Protein AF-A0AAX2IQV9-F1 (afdb_monomer)

Sequence (121 aa):
MNAQNKFEIKNVNKVVIPFKLINNLIFIPININGAELTFMLDSGVTENTIFSLEDKEIKLSAMEKMRFSGLGGNRSIEGFKSDLNTGKIGKNFVNDSLMVYIIQDEEFNISSHIGIPVNGF

Solvent-accessible surface area (backbone atoms only — not comparable to full-atom values): 7165 Å² total; per-residue (Å²): 133,88,79,69,69,50,75,41,73,48,102,54,96,77,86,84,82,79,64,47,80,56,96,91,41,45,34,36,64,34,30,40,56,83,30,80,37,32,27,40,72,58,88,90,57,95,63,48,33,36,38,41,59,85,93,57,78,66,71,74,42,74,70,44,82,47,76,47,70,70,91,64,68,95,51,74,46,68,32,34,39,28,45,62,27,42,34,28,44,78,94,39,35,38,14,73,38,32,57,40,33,40,38,86,45,75,90,67,57,52,23,82,82,74,72,48,84,46,20,28,59

Secondary structure (DSSP, 8-state):
-----S-EE-SSS------EEETTEEEEEEEETTEEEEEE--SS-SS-EE---TT-----S-EEEEEEE-SSTT-EEEEEEEEEEEEEETTTEEEEEEEEEEE--GGG--HHHHTS---B-

InterPro domains:
  IPR021109 Aspartic peptidase domain superfamily [G3DSA:2.40.70.10] (7-117)
  IPR021109 Aspartic peptidase domain superfamily [SSF50630] (18-105)

Mean predicted aligned error: 5.3 Å

Nearest PDB structures (foldseek):
  2hah-assembly1_A-2  TM=6.348E-01  e=3.165E-03  Feline immunodeficiency virus (isolate Petaluma)
  1b11-assembly1_A  TM=6.454E-01  e=4.859E-03  Feline immunodeficiency virus
  6fiv-assembly1_A-2  TM=5.798E-01  e=2.843E-03  Feline immunodeficiency virus (isolate Petaluma)
  3ogq-assembly1_A  TM=6.078E-01  e=3.165E-03  Feline immunodeficiency virus
  2fiv-assembly1_A  TM=5.963E-01  e=1.419E-02  Feline immunodeficiency virus

Radius of gyration: 14.5 Å; Cα contacts (8 Å, |Δi|>4): 242; chains: 1; bounding box: 36×28×40 Å

Organism: NCBI:txid246

pLDDT: mean 87.49, std 11.7, range [36.84, 97.44]

Structure (mmCIF, N/CA/C/O backbone):
data_AF-A0AAX2IQV9-F1
#
_entry.id   AF-A0AAX2IQV9-F1
#
loop_
_atom_site.group_PDB
_atom_site.id
_atom_site.type_symbol
_atom_site.label_atom_id
_atom_site.label_alt_id
_atom_site.label_comp_id
_atom_site.label_asym_id
_atom_site.label_entity_id
_atom_site.label_seq_id
_atom_site.pdbx_PDB_ins_code
_atom_site.Cartn_x
_atom_site.Cartn_y
_atom_site.Cartn_z
_atom_site.occupancy
_atom_site.B_iso_or_equiv
_atom_site.auth_seq_id
_atom_site.auth_comp_id
_atom_site.auth_asym_id
_atom_site.auth_atom_id
_atom_site.pdbx_PDB_model_num
ATOM 1 N N . MET A 1 1 ? 10.551 0.323 23.017 1.00 38.09 1 MET A N 1
ATOM 2 C CA . MET A 1 1 ? 9.105 0.431 22.732 1.00 38.09 1 MET A CA 1
ATOM 3 C C . MET A 1 1 ? 8.829 -0.441 21.524 1.00 38.09 1 MET A C 1
ATOM 5 O O . MET A 1 1 ? 9.351 -0.145 20.461 1.00 38.09 1 MET A O 1
ATOM 9 N N . ASN A 1 2 ? 8.124 -1.555 21.712 1.00 36.84 2 ASN A N 1
ATOM 10 C CA . ASN A 1 2 ? 7.801 -2.491 20.636 1.00 36.84 2 ASN A CA 1
ATOM 11 C C . ASN A 1 2 ? 6.612 -1.928 19.849 1.00 36.84 2 ASN A C 1
ATOM 13 O O . ASN A 1 2 ? 5.470 -2.143 20.248 1.00 36.84 2 ASN A O 1
ATOM 17 N N . ALA A 1 3 ? 6.866 -1.173 18.780 1.00 45.66 3 ALA A N 1
ATOM 18 C CA . ALA A 1 3 ? 5.822 -0.853 17.813 1.00 45.66 3 ALA A CA 1
ATOM 19 C C . ALA A 1 3 ? 5.458 -2.162 17.096 1.00 45.66 3 ALA A C 1
ATOM 21 O O . ALA A 1 3 ? 6.240 -2.690 16.307 1.00 45.66 3 ALA A O 1
ATOM 22 N N . GLN A 1 4 ? 4.326 -2.766 17.457 1.00 61.53 4 GLN A N 1
ATOM 23 C CA . GLN A 1 4 ? 3.819 -3.924 16.732 1.00 61.53 4 GLN A CA 1
ATOM 24 C C . GLN A 1 4 ? 3.294 -3.435 15.382 1.00 61.53 4 GLN A C 1
ATOM 26 O O . GLN A 1 4 ? 2.209 -2.869 15.315 1.00 61.53 4 GLN A O 1
ATOM 31 N N . ASN A 1 5 ? 4.059 -3.671 14.313 1.00 82.50 5 ASN A N 1
ATOM 32 C CA . ASN A 1 5 ? 3.626 -3.455 12.934 1.00 82.50 5 ASN A CA 1
ATO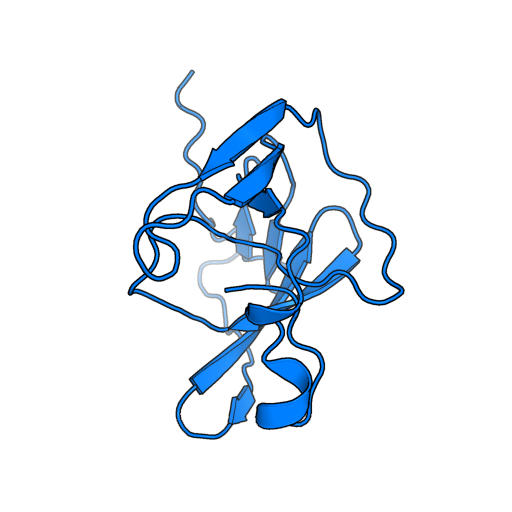M 33 C C . ASN A 1 5 ? 2.568 -4.502 12.551 1.00 82.50 5 ASN A C 1
ATOM 35 O O . ASN A 1 5 ? 2.858 -5.501 11.896 1.00 82.50 5 ASN A O 1
ATOM 39 N N . LYS A 1 6 ? 1.346 -4.315 13.040 1.00 89.56 6 LYS A N 1
ATOM 40 C CA . LYS A 1 6 ? 0.214 -5.200 12.779 1.00 89.56 6 LYS A CA 1
ATOM 41 C C . LYS A 1 6 ? -1.056 -4.373 12.661 1.00 89.56 6 LYS A C 1
ATOM 43 O O . LYS A 1 6 ? -1.207 -3.337 13.305 1.00 89.56 6 LYS A O 1
ATOM 48 N N . PHE A 1 7 ? -1.998 -4.871 11.874 1.00 93.12 7 PHE A N 1
ATOM 49 C CA . PHE A 1 7 ? -3.345 -4.328 11.885 1.00 93.12 7 PHE A CA 1
ATOM 50 C C . PHE A 1 7 ? -4.115 -4.825 13.110 1.00 93.12 7 PHE A C 1
ATOM 52 O O . PHE A 1 7 ? -4.084 -6.008 13.455 1.00 93.12 7 PHE A O 1
ATOM 59 N N . GLU A 1 8 ? -4.839 -3.913 13.746 1.00 95.50 8 GLU A N 1
ATOM 60 C CA . GLU A 1 8 ? -5.687 -4.169 14.901 1.00 95.50 8 GLU A CA 1
ATOM 61 C C . GLU A 1 8 ? -7.135 -3.795 14.600 1.00 95.50 8 GLU A C 1
ATOM 63 O O . GLU A 1 8 ? -7.422 -2.810 13.912 1.00 95.50 8 GLU A O 1
ATOM 68 N N . ILE A 1 9 ? -8.064 -4.577 15.149 1.00 96.25 9 ILE A N 1
ATOM 69 C CA . ILE A 1 9 ? -9.477 -4.219 15.142 1.00 96.25 9 ILE A CA 1
ATOM 70 C C . ILE A 1 9 ? -9.714 -3.197 16.259 1.00 96.25 9 ILE A C 1
ATOM 72 O O . ILE A 1 9 ? -9.493 -3.491 17.431 1.00 96.25 9 ILE A O 1
ATOM 76 N N . LYS A 1 10 ? -10.196 -2.007 15.901 1.00 94.56 10 LYS A N 1
ATOM 77 C CA . LYS A 1 10 ? -10.503 -0.918 16.833 1.00 94.56 10 LYS A CA 1
ATOM 78 C C . LYS A 1 10 ? -12.005 -0.724 16.982 1.00 94.56 10 LYS A C 1
ATOM 80 O O . LYS A 1 10 ? -12.732 -0.696 15.995 1.00 94.56 10 LYS A O 1
ATOM 85 N N . ASN A 1 11 ? -12.458 -0.524 18.220 1.00 94.75 11 ASN A N 1
ATOM 86 C CA . ASN A 1 11 ? -13.830 -0.124 18.579 1.00 94.75 11 ASN A CA 1
ATOM 87 C C . ASN A 1 11 ? -14.956 -1.094 18.162 1.00 94.75 11 ASN A C 1
ATOM 89 O O . ASN A 1 11 ? -16.131 -0.771 18.329 1.00 94.75 11 ASN A O 1
ATOM 93 N N . VAL A 1 12 ? -14.626 -2.272 17.628 1.00 95.75 12 VAL A N 1
ATOM 94 C CA . VAL A 1 12 ? -15.573 -3.322 17.227 1.00 95.75 12 VAL A CA 1
ATOM 95 C C . VAL A 1 12 ? -14.979 -4.701 17.519 1.00 95.75 12 VAL A C 1
ATOM 97 O O . VAL A 1 12 ? -13.778 -4.831 17.714 1.00 95.75 12 VAL A O 1
ATOM 100 N N . ASN A 1 13 ? -15.810 -5.745 17.495 1.00 94.94 13 ASN A N 1
ATOM 101 C CA . ASN A 1 13 ? -15.361 -7.130 17.715 1.00 94.94 13 ASN A CA 1
ATOM 102 C C . ASN A 1 13 ? -15.185 -7.927 16.410 1.00 94.94 13 ASN A C 1
ATOM 104 O O . ASN A 1 13 ? -14.746 -9.073 16.432 1.00 94.94 13 ASN A O 1
ATOM 108 N N . LYS A 1 14 ? -15.580 -7.351 15.268 1.00 94.31 14 LYS A N 1
ATOM 109 C CA . LYS A 1 14 ? -15.531 -7.994 13.950 1.00 94.31 14 LYS A CA 1
ATOM 110 C C . LYS A 1 14 ? -15.373 -6.945 12.855 1.00 94.31 14 LYS A C 1
ATOM 112 O O . LYS A 1 14 ? -16.044 -5.915 12.887 1.00 94.31 14 LYS A O 1
ATOM 117 N N . VAL A 1 15 ? -14.550 -7.255 11.856 1.00 95.12 15 VAL A N 1
ATOM 118 C CA . VAL A 1 15 ? -14.427 -6.486 10.610 1.00 95.12 15 VAL A CA 1
ATOM 119 C C . VAL A 1 15 ? -14.742 -7.401 9.431 1.00 95.12 15 VAL A C 1
ATOM 121 O O . VAL A 1 15 ? -14.422 -8.587 9.452 1.00 95.12 15 VAL A O 1
ATOM 124 N N . VAL A 1 16 ? -15.399 -6.850 8.413 1.00 94.38 16 VAL A N 1
ATOM 125 C CA . VAL A 1 16 ? -15.591 -7.491 7.109 1.00 94.38 16 VAL A CA 1
ATOM 126 C C . VAL A 1 16 ? -14.850 -6.640 6.088 1.00 94.38 16 VAL A C 1
ATOM 128 O O . VAL A 1 16 ? -15.112 -5.441 5.992 1.00 94.38 16 VAL A O 1
ATOM 131 N N . ILE A 1 17 ? -13.913 -7.249 5.365 1.00 93.81 17 ILE A N 1
ATOM 132 C CA . ILE A 1 17 ? -13.075 -6.570 4.374 1.00 93.81 17 ILE A CA 1
ATOM 133 C C . ILE A 1 17 ? -13.585 -6.963 2.983 1.00 93.81 17 ILE A C 1
ATOM 135 O O . ILE A 1 17 ? -13.458 -8.132 2.615 1.00 93.81 17 ILE A O 1
ATOM 139 N N . PRO A 1 18 ? -14.191 -6.041 2.213 1.00 92.81 18 PRO A N 1
ATOM 140 C CA . PRO A 1 18 ? -14.497 -6.307 0.816 1.00 92.81 18 PRO A CA 1
ATOM 141 C C . PRO A 1 18 ? -13.195 -6.377 0.011 1.00 92.81 18 PRO A C 1
ATOM 143 O O . PRO A 1 18 ? -12.293 -5.562 0.205 1.00 92.81 18 PRO A O 1
ATOM 146 N N . PHE A 1 19 ? -13.115 -7.333 -0.908 1.00 96.25 19 PHE A N 1
ATOM 147 C CA . PHE A 1 19 ? -11.963 -7.523 -1.784 1.00 96.25 19 PHE A CA 1
ATOM 148 C C . PHE A 1 19 ? -12.416 -7.835 -3.209 1.00 96.25 19 PHE A C 1
ATOM 150 O O . PHE A 1 19 ? -13.549 -8.269 -3.434 1.00 96.25 19 PHE A O 1
ATOM 157 N N . LYS A 1 20 ? -11.523 -7.619 -4.175 1.00 96.94 20 LYS A N 1
ATOM 158 C CA . LYS A 1 20 ? -11.696 -8.107 -5.547 1.00 96.94 20 LYS A CA 1
ATOM 159 C C . LYS A 1 20 ? -10.925 -9.409 -5.712 1.00 96.94 20 LYS A C 1
ATOM 161 O O . LYS A 1 20 ? -9.782 -9.495 -5.276 1.00 96.94 20 LYS A O 1
ATOM 166 N N . LEU A 1 21 ? -11.546 -10.391 -6.354 1.00 97.44 21 LEU A N 1
ATOM 167 C CA . LEU A 1 21 ? -10.892 -11.622 -6.785 1.00 97.44 21 LEU A CA 1
ATOM 168 C C . LEU A 1 21 ? -10.718 -11.560 -8.303 1.00 97.44 21 LEU A C 1
ATOM 170 O O . LEU A 1 21 ? -11.712 -11.583 -9.027 1.00 97.44 21 LEU A O 1
ATOM 174 N N . ILE A 1 22 ? -9.479 -11.442 -8.778 1.00 97.06 22 ILE A N 1
ATOM 175 C CA . ILE A 1 22 ? -9.150 -11.367 -10.210 1.00 97.06 22 ILE A CA 1
ATOM 176 C C . ILE A 1 22 ? -7.986 -12.317 -10.459 1.00 97.06 22 ILE A C 1
ATOM 178 O O . ILE A 1 22 ? -6.984 -12.240 -9.759 1.00 97.06 22 ILE A O 1
ATOM 182 N N . ASN A 1 23 ? -8.118 -13.228 -11.425 1.00 94.38 23 ASN A N 1
ATOM 183 C CA . ASN A 1 23 ? -7.089 -14.227 -11.745 1.00 94.38 23 ASN A CA 1
ATOM 184 C C . ASN A 1 23 ? -6.575 -14.987 -10.504 1.00 94.38 23 ASN A C 1
ATOM 186 O O . ASN A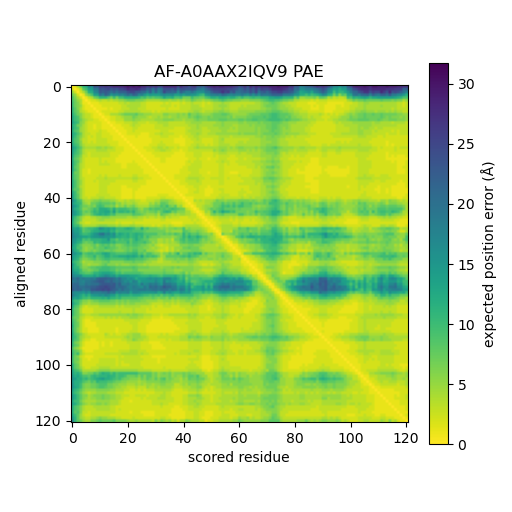 1 23 ? -5.384 -15.237 -10.364 1.00 94.38 23 ASN A O 1
ATOM 190 N N . ASN A 1 24 ? -7.488 -15.332 -9.590 1.00 94.50 24 ASN A N 1
ATOM 191 C CA . ASN A 1 24 ? -7.220 -15.999 -8.308 1.00 94.50 24 ASN A CA 1
ATOM 192 C C . ASN A 1 24 ? -6.358 -15.204 -7.309 1.00 94.50 24 ASN A C 1
ATOM 194 O O . ASN A 1 24 ? -5.959 -15.751 -6.284 1.00 94.50 24 ASN A O 1
ATOM 198 N N . LEU A 1 25 ? -6.127 -13.917 -7.561 1.00 95.50 25 LEU A N 1
ATOM 199 C CA . LEU A 1 25 ? -5.441 -13.003 -6.656 1.00 95.50 25 LEU A CA 1
ATOM 200 C C . LEU A 1 25 ? -6.466 -12.130 -5.926 1.00 95.50 25 LEU A C 1
ATOM 202 O O . LEU A 1 25 ? -7.481 -11.714 -6.497 1.00 95.50 25 LEU A O 1
ATOM 206 N N . ILE A 1 26 ? -6.206 -11.879 -4.645 1.00 96.50 26 ILE A N 1
ATOM 207 C CA . ILE A 1 26 ? -7.054 -11.065 -3.773 1.00 96.50 26 ILE A CA 1
ATOM 208 C C . ILE A 1 26 ? -6.503 -9.641 -3.769 1.00 96.50 26 ILE A C 1
ATOM 210 O O . ILE A 1 26 ? -5.335 -9.443 -3.453 1.00 96.50 26 ILE A O 1
ATOM 214 N N . PHE A 1 27 ? -7.351 -8.655 -4.060 1.00 97.25 27 PHE A N 1
ATOM 215 C CA . PHE A 1 27 ? -6.994 -7.236 -4.026 1.00 97.25 27 PHE A CA 1
ATOM 216 C C . PHE A 1 27 ? -7.837 -6.480 -3.001 1.00 97.25 27 PHE A C 1
ATOM 218 O O . PHE A 1 27 ? -9.072 -6.553 -3.027 1.00 97.25 27 PHE A O 1
ATOM 225 N N . ILE A 1 28 ? -7.175 -5.732 -2.121 1.00 96.38 28 ILE A N 1
ATOM 226 C CA . ILE A 1 28 ? -7.770 -5.028 -0.984 1.00 96.38 28 ILE A CA 1
ATOM 227 C C . ILE A 1 28 ? -7.409 -3.537 -1.068 1.00 96.38 28 ILE A C 1
ATOM 229 O O . ILE A 1 28 ? -6.238 -3.206 -1.258 1.00 96.38 28 ILE A O 1
ATOM 233 N N . PRO A 1 29 ? -8.380 -2.617 -0.916 1.00 95.62 29 PRO A N 1
ATOM 234 C CA . PRO A 1 29 ? -8.076 -1.202 -0.757 1.00 95.62 29 PRO A CA 1
ATOM 235 C C . PRO A 1 29 ? -7.506 -0.923 0.642 1.00 95.62 29 PRO A C 1
ATOM 237 O O . PRO A 1 29 ? -8.089 -1.322 1.655 1.00 95.62 29 PRO A O 1
ATOM 240 N N . ILE A 1 30 ? -6.384 -0.209 0.691 1.00 95.56 30 ILE A N 1
ATOM 241 C CA . ILE A 1 30 ? -5.725 0.247 1.914 1.00 95.56 30 ILE A CA 1
ATOM 242 C C . ILE A 1 30 ? -5.541 1.761 1.827 1.00 95.56 30 ILE A C 1
ATOM 244 O O . ILE A 1 30 ? -4.905 2.266 0.904 1.00 95.56 30 ILE A O 1
ATOM 248 N N . ASN A 1 31 ? -6.048 2.489 2.818 1.00 95.81 31 ASN A N 1
ATOM 249 C CA . ASN A 1 31 ? -5.728 3.897 3.000 1.00 95.81 31 ASN A CA 1
ATOM 250 C C . ASN A 1 31 ? -4.404 4.016 3.757 1.00 95.81 31 ASN A C 1
ATOM 252 O O . ASN A 1 31 ? -4.331 3.586 4.908 1.00 95.81 31 ASN A O 1
ATOM 256 N N . ILE A 1 32 ? -3.380 4.608 3.150 1.00 95.69 32 ILE A N 1
ATOM 257 C CA . ILE A 1 32 ? -2.105 4.893 3.815 1.00 95.69 32 ILE A CA 1
ATOM 258 C C . ILE A 1 32 ? -1.916 6.404 3.864 1.00 95.69 32 ILE A C 1
ATOM 260 O O . ILE A 1 32 ? -1.811 7.063 2.832 1.00 95.69 32 ILE A O 1
ATOM 264 N N . ASN A 1 33 ? -1.904 6.964 5.074 1.00 94.94 33 ASN A N 1
ATOM 265 C CA . ASN A 1 33 ? -1.765 8.405 5.321 1.00 94.94 33 ASN A CA 1
ATOM 266 C C . ASN A 1 33 ? -2.723 9.282 4.485 1.00 94.94 33 ASN A C 1
ATOM 268 O O . ASN A 1 33 ? -2.372 10.388 4.075 1.00 94.94 33 ASN A O 1
ATOM 272 N N . GLY A 1 34 ? -3.944 8.801 4.233 1.00 93.56 34 GLY A N 1
ATOM 273 C CA . GLY A 1 34 ? -4.962 9.512 3.458 1.00 93.56 34 GLY A CA 1
ATOM 274 C C . GLY A 1 34 ? -5.031 9.129 1.977 1.00 93.56 34 GLY A C 1
ATOM 275 O O . GLY A 1 34 ? -6.054 9.413 1.359 1.00 93.56 34 GLY A O 1
ATOM 276 N N . ALA A 1 35 ? -4.026 8.443 1.426 1.00 94.12 35 ALA A N 1
ATOM 277 C CA . ALA A 1 35 ? -4.042 7.957 0.048 1.00 94.12 35 ALA A CA 1
ATOM 278 C C . ALA A 1 35 ? -4.677 6.560 -0.036 1.00 94.12 35 ALA A C 1
ATOM 280 O O . ALA A 1 35 ? -4.220 5.629 0.621 1.00 94.12 35 ALA A O 1
ATOM 281 N N . GLU A 1 36 ? -5.716 6.402 -0.858 1.00 94.25 36 GLU A N 1
ATOM 282 C CA . GLU A 1 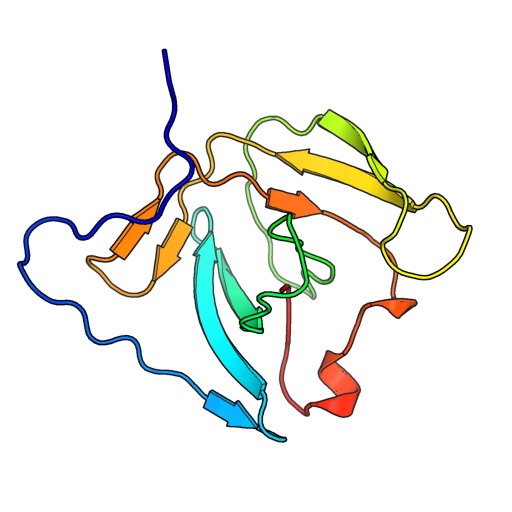36 ? -6.331 5.097 -1.140 1.00 94.25 36 GLU A CA 1
ATOM 283 C C . GLU A 1 36 ? -5.495 4.330 -2.164 1.00 94.25 36 GLU A C 1
ATOM 285 O O . GLU A 1 36 ? -5.374 4.757 -3.313 1.00 94.25 36 GLU A O 1
ATOM 290 N N . LEU A 1 37 ? -4.945 3.185 -1.776 1.00 95.19 37 LEU A N 1
ATOM 291 C CA . LEU A 1 37 ? -4.090 2.331 -2.596 1.00 95.19 37 LEU A CA 1
ATOM 292 C C . LEU A 1 37 ? -4.707 0.939 -2.747 1.00 95.19 37 LEU A C 1
ATOM 294 O O . LEU A 1 37 ? -5.353 0.439 -1.832 1.00 95.19 37 LEU A O 1
ATOM 298 N N . THR A 1 38 ? -4.499 0.296 -3.893 1.00 95.44 38 THR A N 1
ATOM 299 C CA . THR A 1 38 ? -4.914 -1.097 -4.106 1.00 95.44 38 THR A CA 1
ATOM 300 C C . THR A 1 38 ? -3.730 -2.015 -3.846 1.00 95.44 38 THR A C 1
ATOM 302 O O . THR A 1 38 ? -2.727 -1.920 -4.550 1.00 95.44 38 THR A O 1
ATOM 305 N N . PHE A 1 39 ? -3.858 -2.922 -2.882 1.00 95.12 39 PHE A N 1
ATOM 306 C CA . PHE A 1 39 ? -2.837 -3.923 -2.580 1.00 95.12 39 PHE A CA 1
ATOM 307 C C . PHE A 1 39 ? -3.292 -5.310 -3.006 1.00 95.12 39 PHE A C 1
ATOM 309 O O . PHE A 1 39 ? -4.443 -5.685 -2.777 1.00 95.12 39 PHE A O 1
ATOM 316 N N . MET A 1 40 ? -2.387 -6.073 -3.606 1.00 95.12 40 MET A N 1
ATOM 317 C CA . MET A 1 40 ? -2.526 -7.520 -3.720 1.00 95.12 40 MET A CA 1
ATOM 318 C C . MET A 1 40 ? -2.214 -8.150 -2.359 1.00 95.12 40 MET A C 1
ATOM 320 O O . MET A 1 40 ? -1.290 -7.722 -1.687 1.00 95.12 40 MET A O 1
ATOM 324 N N . LEU A 1 41 ? -2.975 -9.152 -1.928 1.00 93.94 41 LEU A N 1
ATOM 325 C CA . LEU A 1 41 ? -2.632 -9.916 -0.731 1.00 93.94 41 LEU A CA 1
ATOM 326 C C . LEU A 1 41 ? -1.615 -11.000 -1.102 1.00 93.94 41 LEU A C 1
ATOM 328 O O . LEU A 1 41 ? -1.992 -11.986 -1.739 1.00 93.94 41 LEU A O 1
ATOM 332 N N . ASP A 1 42 ? -0.363 -10.833 -0.679 1.00 87.50 42 ASP A N 1
ATOM 333 C CA . ASP A 1 42 ? 0.721 -11.781 -0.942 1.00 87.50 42 ASP A CA 1
ATOM 334 C C . ASP A 1 42 ? 1.353 -12.294 0.364 1.00 87.50 42 ASP A C 1
ATOM 336 O O . ASP A 1 42 ? 1.870 -11.533 1.174 1.00 87.50 42 ASP A O 1
ATOM 340 N N . SER A 1 43 ? 1.301 -13.608 0.596 1.00 82.06 43 SER A N 1
ATOM 341 C CA . SER A 1 43 ? 1.953 -14.248 1.750 1.00 82.06 43 SER A CA 1
ATOM 342 C C . SER A 1 43 ? 3.398 -14.679 1.476 1.00 82.06 43 SER A C 1
ATOM 344 O O . SER A 1 43 ? 4.056 -15.196 2.376 1.00 82.06 43 SER A O 1
ATOM 346 N N . GLY A 1 44 ? 3.862 -14.570 0.228 1.00 81.31 44 GLY A N 1
ATOM 347 C CA . GLY A 1 44 ? 5.208 -14.943 -0.210 1.00 81.31 44 GLY A CA 1
ATOM 348 C C . GLY A 1 44 ? 6.256 -13.850 0.003 1.00 81.31 44 GLY A C 1
ATOM 349 O O . GLY A 1 44 ? 7.445 -14.111 -0.182 1.00 81.31 44 GLY A O 1
ATOM 350 N N . VAL A 1 45 ? 5.834 -12.654 0.413 1.00 77.25 45 VAL A N 1
ATOM 351 C CA . VAL A 1 45 ? 6.693 -11.497 0.691 1.00 77.25 45 VAL A CA 1
ATOM 352 C C . VAL A 1 45 ? 6.760 -11.227 2.192 1.00 77.25 45 VA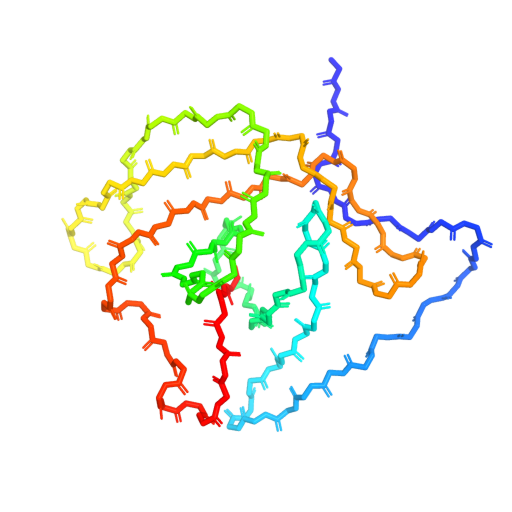L A C 1
ATOM 354 O O . VAL A 1 45 ? 5.806 -11.477 2.928 1.00 77.25 45 VAL A O 1
ATOM 357 N N . THR A 1 46 ? 7.905 -10.735 2.667 1.00 71.19 46 THR A N 1
ATOM 358 C CA . THR A 1 46 ? 8.080 -10.390 4.092 1.00 71.19 46 THR A CA 1
ATOM 359 C C . THR A 1 46 ? 7.725 -8.921 4.357 1.00 71.19 46 THR A C 1
ATOM 361 O O . THR A 1 46 ? 7.378 -8.541 5.476 1.00 71.19 46 THR A O 1
ATOM 364 N N . GLU A 1 47 ? 7.772 -8.095 3.315 1.00 81.75 47 GLU A N 1
ATOM 365 C CA . GLU A 1 47 ? 7.682 -6.646 3.369 1.00 81.75 47 GLU A CA 1
ATOM 366 C C . GLU A 1 47 ? 6.472 -6.106 2.592 1.00 81.75 47 GLU A C 1
ATOM 368 O O . GLU A 1 47 ? 6.346 -6.370 1.396 1.00 81.75 47 GLU A O 1
ATOM 373 N N . ASN A 1 48 ? 5.644 -5.258 3.226 1.00 88.56 48 ASN A N 1
ATOM 374 C CA . ASN A 1 48 ? 4.609 -4.504 2.503 1.00 88.56 48 ASN A CA 1
ATOM 375 C C . ASN A 1 48 ? 5.295 -3.525 1.545 1.00 88.56 48 ASN A C 1
ATOM 377 O O . ASN A 1 48 ? 5.964 -2.583 1.994 1.00 88.56 48 ASN A O 1
ATOM 381 N N . THR A 1 49 ? 5.122 -3.723 0.245 1.00 90.50 49 THR A N 1
ATOM 382 C CA . THR A 1 49 ? 5.875 -2.987 -0.771 1.00 90.50 49 THR A CA 1
ATOM 383 C C . THR A 1 49 ? 4.932 -2.217 -1.674 1.00 90.50 49 THR A C 1
ATOM 385 O O . THR A 1 49 ? 4.009 -2.772 -2.254 1.00 90.50 49 THR A O 1
ATOM 388 N N . ILE A 1 50 ? 5.190 -0.924 -1.822 1.00 92.50 50 ILE A N 1
ATOM 389 C CA . ILE A 1 50 ? 4.576 -0.044 -2.805 1.00 92.50 50 ILE A CA 1
ATOM 390 C C . ILE A 1 50 ? 5.538 0.037 -3.987 1.00 92.50 50 ILE A C 1
ATOM 392 O O . ILE A 1 50 ? 6.645 0.557 -3.850 1.00 92.50 50 ILE A O 1
ATOM 396 N N . PHE A 1 51 ? 5.120 -0.462 -5.143 1.00 89.25 51 PHE A N 1
ATOM 397 C CA . PHE A 1 51 ? 5.918 -0.420 -6.373 1.00 89.25 51 PHE A CA 1
ATOM 398 C C . PHE A 1 51 ? 5.357 0.557 -7.415 1.00 89.25 51 PHE A C 1
ATOM 400 O O . PHE A 1 51 ? 6.025 0.875 -8.393 1.00 89.25 51 PHE A O 1
ATOM 407 N N . SER A 1 52 ? 4.127 1.044 -7.218 1.00 82.25 52 SER A N 1
ATOM 408 C CA . SER A 1 52 ? 3.506 2.038 -8.089 1.00 82.25 52 SER A CA 1
ATOM 409 C C . SER A 1 52 ? 2.621 2.985 -7.288 1.00 82.25 52 SER A C 1
ATO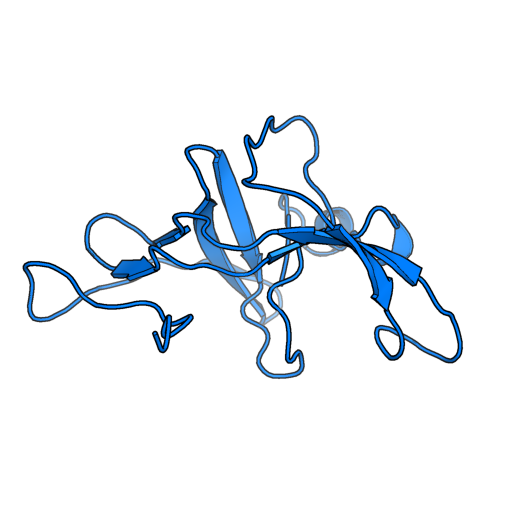M 411 O O . SER A 1 52 ? 1.701 2.564 -6.584 1.00 82.25 52 SER A O 1
ATOM 413 N N . LEU A 1 53 ? 2.875 4.285 -7.410 1.00 78.44 53 LEU A N 1
ATOM 414 C CA . LEU A 1 53 ? 2.006 5.329 -6.860 1.00 78.44 53 LEU A CA 1
ATOM 415 C C . LEU A 1 53 ? 1.101 5.955 -7.927 1.00 78.44 53 LEU A C 1
ATOM 417 O O . LEU A 1 53 ? 0.162 6.657 -7.562 1.00 78.44 53 LEU A O 1
ATOM 421 N N . GLU A 1 54 ? 1.322 5.651 -9.213 1.00 76.31 54 GLU A N 1
ATOM 422 C CA . GLU A 1 54 ? 0.655 6.313 -10.345 1.00 76.31 54 GLU A CA 1
ATOM 423 C C . GLU A 1 54 ? 0.618 7.843 -10.121 1.00 76.31 54 GLU A C 1
ATOM 425 O O . GLU A 1 54 ? 1.648 8.440 -9.811 1.00 76.31 54 GLU A O 1
ATOM 430 N N . ASP A 1 55 ? -0.562 8.462 -10.192 1.00 73.38 55 ASP A N 1
ATOM 431 C CA . ASP A 1 55 ? -0.770 9.898 -9.958 1.00 73.38 55 ASP A CA 1
ATOM 432 C C . ASP A 1 55 ? -1.134 10.234 -8.495 1.00 73.38 55 ASP A C 1
ATOM 434 O O . ASP A 1 55 ? -1.610 11.332 -8.192 1.00 73.38 55 ASP A O 1
ATOM 438 N N . LYS A 1 56 ? -0.988 9.285 -7.560 1.00 78.75 56 LYS A N 1
ATOM 439 C CA . LYS A 1 56 ? -1.400 9.471 -6.164 1.00 78.75 56 LYS A CA 1
ATOM 440 C C . LYS A 1 56 ? -0.282 10.104 -5.347 1.00 78.75 56 LYS A C 1
ATOM 442 O O . LYS A 1 56 ? 0.780 9.520 -5.140 1.00 78.75 56 LYS A O 1
ATOM 447 N N . GLU A 1 57 ? -0.570 11.265 -4.770 1.00 81.62 57 GLU A N 1
ATOM 448 C CA . GLU A 1 57 ? 0.290 11.851 -3.748 1.00 81.62 57 GLU A CA 1
ATOM 449 C C . GLU A 1 57 ? 0.089 11.145 -2.402 1.00 81.62 57 GLU A C 1
ATOM 451 O O . GLU A 1 57 ? -0.996 11.176 -1.816 1.00 81.62 57 GLU A O 1
ATOM 456 N N . ILE A 1 58 ? 1.158 10.544 -1.879 1.00 85.81 58 ILE A N 1
ATOM 457 C CA . ILE A 1 58 ? 1.194 9.983 -0.529 1.00 85.81 58 ILE A CA 1
ATOM 458 C C . ILE A 1 58 ? 2.185 10.759 0.338 1.00 85.81 58 ILE A C 1
ATOM 460 O O . ILE A 1 58 ? 3.351 10.948 -0.009 1.00 85.81 58 ILE A O 1
ATOM 464 N N . LYS A 1 59 ? 1.722 11.212 1.504 1.00 89.00 59 LYS A N 1
ATOM 465 C CA . LYS A 1 59 ? 2.571 11.875 2.497 1.00 89.00 59 LYS A CA 1
ATOM 466 C C . LYS A 1 59 ? 3.102 10.833 3.459 1.00 89.00 59 LYS A C 1
ATOM 468 O O . LYS A 1 59 ? 2.446 10.515 4.446 1.00 89.00 59 LYS A O 1
ATOM 473 N N . LEU A 1 60 ? 4.256 10.269 3.140 1.00 87.12 60 LEU A N 1
ATOM 474 C CA . LEU A 1 60 ? 4.916 9.289 3.993 1.00 87.12 60 LEU A CA 1
ATOM 475 C C . LEU A 1 60 ? 5.700 9.968 5.119 1.00 87.12 60 LEU A C 1
ATOM 477 O O . LEU A 1 60 ? 6.208 11.081 4.965 1.00 87.12 60 LEU A O 1
ATOM 481 N N . SER A 1 61 ? 5.792 9.272 6.251 1.00 84.25 61 SER A N 1
ATOM 482 C CA . SER A 1 61 ? 6.700 9.610 7.350 1.00 84.25 61 SER A CA 1
ATOM 483 C C . SER A 1 61 ? 8.167 9.501 6.896 1.00 84.25 61 SER A C 1
ATOM 485 O O . SER A 1 61 ? 8.439 9.140 5.748 1.00 84.25 61 SER A O 1
ATOM 487 N N . ALA A 1 62 ? 9.123 9.809 7.782 1.00 87.75 62 ALA A N 1
ATOM 488 C CA . ALA A 1 62 ? 10.559 9.825 7.475 1.00 87.75 62 ALA A CA 1
ATOM 489 C C . ALA A 1 62 ? 10.990 8.650 6.573 1.00 87.75 62 ALA A C 1
ATOM 491 O O . ALA A 1 62 ? 10.747 7.487 6.897 1.00 87.75 62 ALA A O 1
ATOM 492 N N . MET A 1 63 ? 11.596 8.980 5.428 1.00 89.69 63 MET A N 1
ATOM 493 C CA . MET A 1 63 ? 12.041 8.009 4.432 1.00 89.69 63 MET A CA 1
ATOM 494 C C . MET A 1 63 ? 13.543 7.775 4.554 1.00 89.69 63 MET A C 1
ATOM 496 O O . MET A 1 63 ? 14.337 8.712 4.467 1.00 89.69 63 MET A O 1
ATOM 500 N N . GLU A 1 64 ? 13.930 6.516 4.712 1.00 91.94 64 GLU A N 1
ATOM 501 C CA . GLU A 1 64 ? 15.317 6.067 4.709 1.00 91.94 64 GLU A CA 1
ATOM 502 C C . GLU A 1 64 ? 15.619 5.382 3.375 1.00 91.94 64 GLU A C 1
ATOM 504 O O . GLU A 1 64 ? 14.905 4.466 2.966 1.00 91.94 64 GLU A O 1
ATOM 509 N N . LYS A 1 65 ? 16.673 5.818 2.675 1.00 91.56 65 LYS A N 1
ATOM 510 C CA . LYS A 1 65 ? 17.111 5.158 1.441 1.00 91.56 65 LYS A CA 1
ATOM 511 C C . LYS A 1 65 ? 17.785 3.831 1.783 1.00 91.56 65 LYS A C 1
ATOM 513 O O . LYS A 1 65 ? 18.687 3.799 2.615 1.00 91.56 65 LYS A O 1
ATOM 518 N N . MET A 1 66 ? 17.415 2.759 1.090 1.00 89.00 66 MET A N 1
ATOM 519 C CA . MET A 1 66 ? 18.016 1.442 1.285 1.00 89.00 66 MET A CA 1
ATOM 520 C C . MET A 1 66 ? 18.113 0.639 -0.015 1.00 89.00 66 MET A C 1
ATOM 522 O O . MET A 1 66 ? 17.558 1.011 -1.050 1.00 89.00 66 MET A O 1
ATOM 526 N N . ARG A 1 67 ? 18.867 -0.461 0.040 1.00 85.56 67 ARG A N 1
ATOM 527 C CA . ARG A 1 67 ? 18.981 -1.447 -1.038 1.00 85.56 67 ARG A CA 1
ATOM 528 C C . ARG A 1 67 ? 18.261 -2.725 -0.630 1.00 85.56 67 ARG A C 1
ATOM 530 O O . ARG A 1 67 ? 18.533 -3.257 0.442 1.00 85.56 67 ARG A O 1
ATOM 537 N N . PHE A 1 68 ? 17.401 -3.220 -1.507 1.00 78.62 68 PHE A N 1
ATOM 538 C CA . PHE A 1 68 ? 16.711 -4.496 -1.377 1.00 78.62 68 PHE A CA 1
ATOM 539 C C . PHE A 1 68 ? 17.416 -5.560 -2.209 1.00 78.62 68 PHE A C 1
ATOM 541 O O . PHE A 1 68 ? 17.971 -5.268 -3.273 1.00 78.62 68 PHE A O 1
ATOM 548 N N . SER A 1 69 ? 17.382 -6.7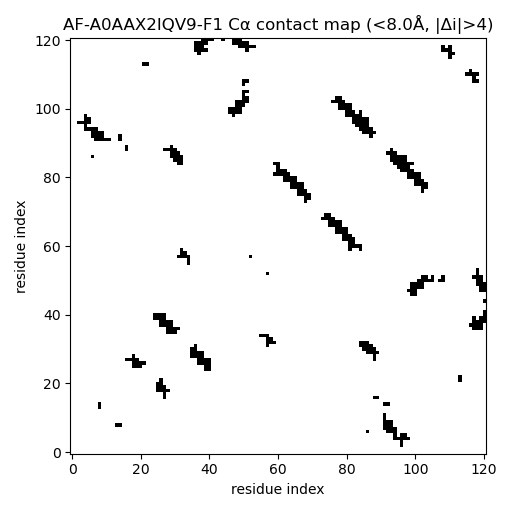96 -1.729 1.00 74.88 69 SER A N 1
ATOM 549 C CA . SER A 1 69 ? 17.816 -7.997 -2.440 1.00 74.88 69 SER A CA 1
ATOM 550 C C . SER A 1 69 ? 16.718 -9.055 -2.334 1.00 74.88 69 SER A C 1
ATOM 552 O O . SER A 1 69 ? 16.001 -9.098 -1.341 1.00 74.88 69 SER A O 1
ATOM 554 N N . GLY A 1 70 ? 16.573 -9.910 -3.350 1.00 64.56 70 GLY A N 1
ATOM 555 C CA . GLY A 1 70 ? 15.634 -11.042 -3.300 1.00 64.56 70 GLY A CA 1
ATOM 556 C C . GLY A 1 70 ? 14.221 -10.780 -3.834 1.00 64.56 70 GLY A C 1
ATOM 557 O O . GLY A 1 70 ? 13.402 -11.689 -3.812 1.00 64.56 70 GLY A O 1
ATOM 558 N N . LEU A 1 71 ? 13.949 -9.605 -4.401 1.00 64.44 71 LEU A N 1
ATOM 559 C CA . LEU A 1 71 ? 12.660 -9.265 -5.028 1.00 64.44 71 LEU A CA 1
ATOM 560 C C . LEU A 1 71 ? 12.544 -9.745 -6.491 1.00 64.44 71 LEU A C 1
ATOM 562 O O . LEU A 1 71 ? 11.741 -9.232 -7.258 1.00 64.44 71 LEU A O 1
ATOM 566 N N . GLY A 1 72 ? 13.368 -10.714 -6.896 1.00 55.78 72 GLY A N 1
ATOM 567 C CA . GLY A 1 72 ? 13.459 -11.198 -8.276 1.00 55.78 72 GLY A CA 1
ATOM 568 C C . GLY A 1 72 ? 14.906 -11.261 -8.765 1.00 55.78 72 GLY A C 1
ATOM 569 O O . GLY A 1 72 ? 15.475 -10.278 -9.233 1.00 55.78 72 GLY A O 1
ATOM 570 N N . GLY A 1 73 ? 15.524 -12.440 -8.663 1.00 62.28 73 GLY A N 1
ATOM 571 C CA . GLY A 1 73 ? 16.880 -12.699 -9.167 1.00 62.28 73 GLY A CA 1
ATOM 572 C C . GLY A 1 73 ? 18.025 -12.110 -8.322 1.00 62.28 73 GLY A C 1
ATOM 573 O O . GLY A 1 73 ? 17.873 -11.828 -7.136 1.00 62.28 73 GLY A O 1
ATOM 574 N N . ASN A 1 74 ? 19.200 -11.947 -8.949 1.00 61.69 74 ASN A N 1
ATOM 575 C CA . ASN A 1 74 ? 20.448 -11.469 -8.318 1.00 61.69 74 ASN A CA 1
ATOM 576 C C . ASN A 1 74 ? 20.598 -9.932 -8.312 1.00 61.69 74 ASN A C 1
ATOM 578 O O . ASN A 1 74 ? 21.693 -9.420 -8.069 1.00 61.69 74 ASN A O 1
ATOM 582 N N . ARG A 1 75 ? 19.541 -9.179 -8.637 1.00 69.69 75 ARG A N 1
ATOM 583 C CA . ARG A 1 75 ? 19.599 -7.715 -8.734 1.00 69.69 75 ARG A CA 1
ATOM 584 C C . ARG A 1 75 ? 19.374 -7.087 -7.356 1.00 69.69 75 ARG A C 1
ATOM 586 O O . ARG A 1 75 ? 18.506 -7.518 -6.600 1.00 69.69 75 ARG A O 1
ATOM 593 N N . SER A 1 76 ? 20.160 -6.058 -7.040 1.00 76.69 76 SER A N 1
ATOM 594 C CA . SER A 1 76 ? 19.855 -5.156 -5.930 1.00 76.69 76 SER A CA 1
ATOM 595 C C . SER A 1 76 ? 19.029 -3.991 -6.455 1.00 76.69 76 SER A C 1
ATOM 597 O O . SER A 1 76 ? 19.419 -3.365 -7.441 1.00 76.69 76 SER A O 1
ATOM 599 N N . ILE A 1 77 ? 17.909 -3.709 -5.799 1.00 82.62 77 ILE A N 1
ATOM 600 C CA . ILE A 1 77 ? 17.003 -2.618 -6.161 1.00 82.62 77 ILE A CA 1
ATOM 601 C C . ILE A 1 77 ? 17.129 -1.524 -5.105 1.00 82.62 77 ILE A C 1
ATOM 603 O O . ILE A 1 77 ? 17.130 -1.803 -3.906 1.00 82.62 77 ILE A O 1
ATOM 607 N N . GLU A 1 78 ? 17.289 -0.277 -5.538 1.00 86.19 78 GLU A N 1
ATOM 608 C CA . GLU A 1 78 ? 17.239 0.866 -4.628 1.00 86.19 78 GLU A CA 1
ATOM 609 C C . GLU A 1 78 ? 15.787 1.246 -4.348 1.00 86.19 78 GLU A C 1
ATOM 611 O O . GLU A 1 78 ? 14.946 1.250 -5.242 1.00 86.19 78 GLU A O 1
ATOM 616 N N . GLY A 1 79 ? 15.508 1.623 -3.109 1.00 89.56 79 GLY A N 1
ATOM 617 C CA . GLY A 1 79 ? 14.220 2.185 -2.753 1.00 89.56 79 GLY A CA 1
ATOM 618 C C . GLY A 1 79 ? 14.259 2.850 -1.390 1.00 89.56 79 GLY A C 1
ATOM 619 O O . GLY A 1 79 ? 15.326 3.199 -0.872 1.00 89.56 79 GLY A O 1
ATOM 620 N N . PHE A 1 80 ? 13.082 3.033 -0.813 1.00 91.62 80 PHE A N 1
ATOM 621 C CA . PHE A 1 80 ? 12.904 3.730 0.449 1.00 91.62 80 PHE A CA 1
ATOM 622 C C . PHE A 1 80 ? 12.171 2.851 1.444 1.00 91.62 80 PHE A C 1
ATOM 624 O O . PHE A 1 80 ? 11.294 2.077 1.081 1.00 91.62 80 PHE A O 1
ATOM 631 N N . LYS A 1 81 ? 12.496 3.012 2.716 1.00 92.12 81 LYS A N 1
ATOM 632 C CA . LYS A 1 81 ? 11.708 2.511 3.833 1.00 92.12 81 LYS A CA 1
ATOM 633 C C . LYS A 1 81 ? 11.064 3.689 4.528 1.00 92.12 81 LYS A C 1
ATOM 635 O O . LYS A 1 81 ? 11.739 4.673 4.818 1.00 92.12 81 LYS A O 1
ATOM 640 N N . SER A 1 82 ? 9.779 3.570 4.819 1.00 93.50 82 SER A N 1
ATOM 641 C CA . SER A 1 82 ? 9.061 4.506 5.671 1.00 93.50 82 SER A CA 1
ATOM 642 C C . SER A 1 82 ? 8.365 3.734 6.781 1.00 93.50 82 SER A C 1
ATOM 644 O O . SER A 1 82 ? 7.712 2.719 6.539 1.00 93.50 82 SER A O 1
ATOM 646 N N . ASP A 1 83 ? 8.517 4.217 8.006 1.00 91.94 83 ASP A N 1
ATOM 647 C CA . ASP A 1 83 ? 7.896 3.650 9.201 1.00 91.94 83 ASP A CA 1
ATOM 648 C C . ASP A 1 83 ? 6.979 4.686 9.860 1.00 91.94 83 ASP A C 1
ATOM 650 O O . ASP A 1 83 ? 7.037 5.871 9.529 1.00 91.94 83 ASP A O 1
ATOM 654 N N . LEU A 1 84 ? 6.143 4.253 10.805 1.00 93.38 84 LEU A N 1
ATOM 655 C CA . LEU A 1 84 ? 5.174 5.102 11.504 1.00 93.38 84 LEU A CA 1
ATOM 656 C C . LEU A 1 84 ? 4.158 5.739 10.543 1.00 93.38 84 LEU A C 1
ATOM 658 O O . LEU A 1 84 ? 3.814 6.917 10.665 1.00 93.38 84 LEU A O 1
ATOM 662 N N . ASN A 1 85 ? 3.692 4.961 9.563 1.00 95.00 85 ASN A N 1
ATOM 663 C CA . ASN A 1 85 ? 2.565 5.338 8.717 1.00 95.00 85 ASN A CA 1
ATOM 664 C C . ASN A 1 85 ? 1.261 4.797 9.309 1.00 95.00 85 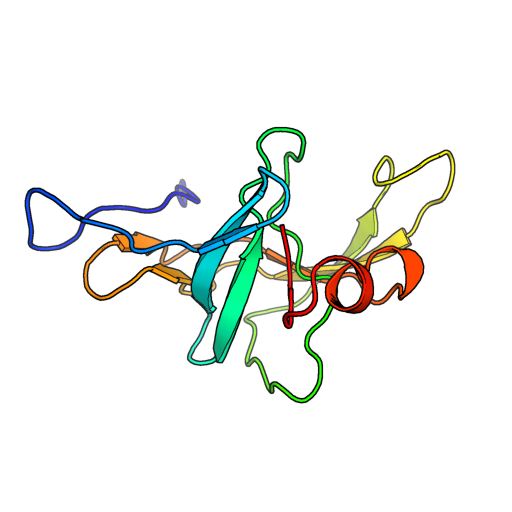ASN A C 1
ATOM 666 O O . ASN A 1 85 ? 1.236 3.757 9.963 1.00 95.00 85 ASN A O 1
ATOM 670 N N . THR A 1 86 ? 0.154 5.486 9.056 1.00 95.62 86 THR A N 1
ATOM 671 C CA . THR A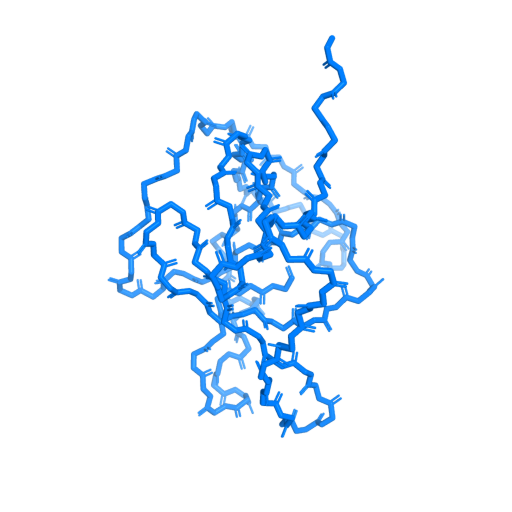 1 86 ? -1.181 5.005 9.409 1.00 95.62 86 THR A CA 1
ATOM 672 C C . THR A 1 86 ? -1.803 4.299 8.211 1.00 95.62 86 THR A C 1
ATOM 674 O O . THR A 1 86 ? -2.216 4.950 7.251 1.00 95.62 86 THR A O 1
ATOM 677 N N . GLY A 1 87 ? -1.896 2.973 8.289 1.00 96.00 87 GLY A N 1
ATOM 678 C CA . GLY A 1 87 ? -2.642 2.125 7.364 1.00 96.00 87 GLY A CA 1
ATOM 679 C C . GLY A 1 87 ? -4.050 1.833 7.878 1.00 96.00 87 GLY A C 1
ATOM 680 O O . GLY A 1 87 ? -4.228 1.483 9.045 1.00 96.00 87 GLY A O 1
ATOM 681 N N . LYS A 1 88 ? -5.067 1.935 7.021 1.00 96.69 88 LYS A N 1
ATOM 682 C CA . LYS A 1 88 ? -6.457 1.594 7.356 1.00 96.69 88 LYS A CA 1
ATOM 683 C C . LYS A 1 88 ? -7.087 0.752 6.260 1.00 96.69 88 LYS A C 1
ATOM 685 O O . LYS A 1 88 ? -7.007 1.094 5.087 1.00 96.69 88 LYS A O 1
ATOM 690 N N . ILE A 1 89 ? -7.781 -0.304 6.664 1.00 96.00 89 ILE A N 1
ATOM 691 C CA . ILE A 1 89 ? -8.660 -1.084 5.795 1.00 96.00 89 ILE A CA 1
ATOM 692 C C . ILE A 1 89 ? -10.081 -0.912 6.326 1.00 96.00 89 ILE A C 1
ATOM 694 O O . ILE A 1 89 ? -10.438 -1.362 7.421 1.00 96.00 89 ILE A O 1
ATOM 698 N N . GLY A 1 90 ? -10.905 -0.199 5.562 1.00 92.50 90 GLY A N 1
ATOM 699 C CA . GLY A 1 90 ? -12.196 0.267 6.055 1.00 92.50 90 GLY A CA 1
ATOM 700 C C . GLY A 1 90 ? -12.053 1.167 7.292 1.00 92.50 90 GLY A C 1
ATOM 701 O O . GLY A 1 90 ? -11.077 1.895 7.452 1.00 92.50 90 GLY A O 1
ATOM 702 N N . LYS A 1 91 ? -13.057 1.145 8.178 1.00 91.06 91 LYS A N 1
ATOM 703 C CA . LYS A 1 91 ? -13.141 2.088 9.313 1.00 91.06 91 LYS A CA 1
ATOM 704 C C . LYS A 1 91 ? -12.393 1.639 10.568 1.00 91.06 91 LYS A C 1
ATOM 706 O O . LYS A 1 91 ? -11.921 2.480 11.324 1.00 91.06 91 LYS A O 1
ATOM 711 N N . ASN A 1 92 ? -12.345 0.331 10.809 1.00 95.44 92 ASN A N 1
ATOM 712 C CA . ASN A 1 92 ? -12.034 -0.230 12.125 1.00 95.44 92 ASN A CA 1
ATOM 713 C C . ASN A 1 92 ? -10.853 -1.209 12.113 1.00 95.44 92 ASN A C 1
ATOM 715 O O . ASN A 1 92 ? -10.592 -1.814 13.143 1.00 95.44 92 ASN A O 1
ATOM 719 N N . PHE A 1 93 ? -10.160 -1.400 10.987 1.00 96.88 93 PHE A N 1
ATOM 720 C CA . PHE A 1 93 ? -8.955 -2.229 10.922 1.00 96.88 93 PHE A CA 1
ATOM 721 C C . PHE A 1 93 ? -7.764 -1.336 10.596 1.00 96.88 93 PHE A C 1
ATOM 723 O O . PHE A 1 93 ? -7.680 -0.788 9.498 1.00 96.88 93 PHE A O 1
ATOM 730 N N . VAL A 1 94 ? -6.911 -1.103 11.591 1.00 96.88 94 VAL A N 1
ATOM 731 C CA . VAL A 1 94 ? -5.950 0.006 11.588 1.00 96.88 94 VAL A CA 1
ATOM 732 C C . VAL A 1 94 ? -4.578 -0.473 12.045 1.00 96.88 94 VAL A C 1
ATOM 734 O O . VAL A 1 94 ? -4.480 -1.213 13.017 1.00 96.88 94 VAL A O 1
ATOM 737 N N . ASN A 1 95 ? -3.532 -0.003 11.377 1.00 95.62 95 ASN A N 1
ATOM 738 C CA . ASN A 1 95 ? -2.142 -0.109 11.800 1.00 95.62 95 ASN A CA 1
ATOM 739 C C . ASN A 1 95 ? -1.566 1.311 11.897 1.00 95.62 95 ASN A C 1
ATOM 741 O O . ASN A 1 95 ? -1.440 1.980 10.875 1.00 95.62 95 ASN A O 1
ATOM 745 N N . ASP A 1 96 ? -1.248 1.787 13.103 1.00 94.62 96 ASP A N 1
ATOM 746 C CA . ASP A 1 96 ? -0.699 3.144 13.305 1.00 94.62 96 ASP A CA 1
ATOM 747 C C . ASP A 1 96 ? 0.835 3.202 13.188 1.00 94.62 96 ASP A C 1
ATOM 749 O O . ASP A 1 96 ? 1.432 4.272 13.293 1.00 94.62 96 ASP A O 1
ATOM 753 N N . SER A 1 97 ? 1.484 2.053 12.999 1.00 94.62 97 SER A N 1
ATOM 754 C CA . SER A 1 97 ? 2.928 1.927 12.805 1.00 94.62 97 SER A CA 1
ATOM 755 C C . SER A 1 97 ? 3.220 1.056 11.588 1.00 94.62 97 SER A C 1
ATOM 757 O O . SER A 1 97 ? 4.018 0.120 11.656 1.00 94.62 97 SER A O 1
ATOM 759 N N . LEU A 1 98 ? 2.499 1.312 10.494 1.00 94.38 98 LEU A N 1
ATOM 760 C CA . LEU A 1 98 ? 2.664 0.576 9.254 1.00 94.38 98 LEU A CA 1
ATOM 761 C C . LEU A 1 98 ? 4.028 0.913 8.653 1.00 94.38 98 LEU A C 1
ATOM 763 O O . LEU A 1 98 ? 4.296 2.052 8.256 1.00 94.38 98 LEU A O 1
ATOM 767 N N . MET A 1 99 ? 4.861 -0.116 8.554 1.00 93.56 99 MET A N 1
ATOM 768 C CA . MET A 1 99 ? 6.094 -0.070 7.784 1.00 93.56 99 MET A CA 1
ATOM 769 C C . MET A 1 99 ? 5.786 -0.410 6.330 1.00 93.56 99 MET A C 1
ATOM 771 O O . MET A 1 99 ? 5.179 -1.449 6.049 1.00 93.56 99 MET A O 1
ATOM 775 N N . VAL A 1 100 ? 6.222 0.466 5.429 1.00 93.06 100 VAL A N 1
ATOM 776 C CA . VAL A 1 100 ? 6.127 0.278 3.981 1.00 93.06 100 VAL A CA 1
ATOM 777 C C . VAL A 1 100 ? 7.483 0.488 3.334 1.00 93.06 100 VAL A C 1
ATOM 779 O O . VAL A 1 100 ? 8.288 1.319 3.768 1.00 93.06 100 VAL A O 1
ATOM 782 N N . TYR A 1 101 ? 7.702 -0.244 2.257 1.00 91.50 101 TYR A N 1
ATOM 783 C CA . TYR A 1 101 ? 8.853 -0.079 1.393 1.00 91.50 101 TYR A CA 1
ATOM 784 C C . TYR A 1 101 ? 8.389 0.463 0.050 1.00 91.50 101 TYR A C 1
ATOM 786 O O . TYR A 1 101 ? 7.344 0.061 -0.444 1.00 91.50 101 TYR A O 1
ATOM 794 N N . ILE A 1 102 ? 9.127 1.409 -0.518 1.00 90.81 102 ILE A N 1
ATOM 795 C CA . ILE A 1 102 ? 8.810 2.021 -1.804 1.00 90.81 102 ILE A CA 1
ATOM 796 C C . ILE A 1 102 ? 9.903 1.662 -2.788 1.00 90.81 102 ILE A C 1
ATOM 798 O O . ILE A 1 102 ? 11.075 1.973 -2.561 1.00 90.81 102 ILE A O 1
ATOM 802 N N . ILE A 1 103 ? 9.498 1.047 -3.888 1.00 87.88 103 ILE A N 1
ATOM 803 C CA . ILE A 1 103 ? 10.360 0.675 -4.998 1.00 87.88 103 ILE A CA 1
ATOM 804 C C . ILE A 1 103 ? 9.843 1.379 -6.242 1.00 87.88 103 ILE A C 1
ATOM 806 O O . ILE A 1 103 ? 8.648 1.402 -6.501 1.00 87.88 103 ILE A O 1
ATOM 810 N N . GLN A 1 104 ? 10.747 1.996 -6.993 1.00 76.88 104 GLN A N 1
ATOM 811 C CA . GLN A 1 104 ? 10.423 2.684 -8.240 1.00 76.88 104 GLN A CA 1
ATOM 812 C C . GLN A 1 104 ? 11.044 1.896 -9.389 1.00 76.88 104 GLN A C 1
ATOM 814 O O . GLN A 1 104 ? 12.048 2.307 -9.965 1.00 76.88 104 GLN A O 1
ATOM 819 N N . ASP A 1 105 ? 10.492 0.715 -9.651 1.00 78.81 105 ASP A N 1
ATOM 820 C CA . ASP A 1 105 ? 10.924 -0.153 -10.742 1.00 78.81 105 ASP A CA 1
ATOM 821 C C . ASP A 1 105 ? 9.682 -0.686 -11.467 1.00 78.81 105 ASP A C 1
ATOM 823 O O . ASP A 1 105 ? 8.869 -1.417 -10.899 1.00 78.81 105 ASP A O 1
ATOM 827 N N . GLU A 1 106 ? 9.526 -0.273 -12.726 1.00 75.62 106 GLU A N 1
ATOM 828 C CA . GLU A 1 106 ? 8.378 -0.611 -13.574 1.00 75.62 106 GLU A CA 1
ATOM 829 C C . GLU A 1 106 ? 8.270 -2.116 -13.849 1.00 75.62 106 GLU A C 1
ATOM 831 O O . GLU A 1 106 ? 7.187 -2.592 -14.188 1.00 75.62 106 GLU A O 1
ATOM 836 N N . GLU A 1 107 ? 9.347 -2.893 -13.664 1.00 81.50 107 GLU A N 1
ATOM 837 C CA . GLU A 1 107 ? 9.300 -4.356 -13.790 1.00 81.50 107 GLU A CA 1
ATOM 838 C C . GLU A 1 107 ? 8.326 -4.997 -12.776 1.00 81.50 107 GLU A C 1
ATOM 840 O O . GLU A 1 107 ? 7.805 -6.084 -13.031 1.00 81.50 107 GLU A O 1
ATOM 845 N N . PHE A 1 108 ? 8.019 -4.317 -11.663 1.00 81.25 108 PHE A N 1
ATOM 846 C CA . PHE A 1 108 ? 7.050 -4.775 -10.657 1.00 81.25 108 PHE A CA 1
ATOM 847 C C . PHE A 1 108 ? 5.607 -4.353 -10.949 1.00 81.25 108 PHE A C 1
ATOM 849 O O . PHE A 1 108 ? 4.684 -4.799 -10.264 1.00 81.25 108 PHE A O 1
ATOM 856 N N . ASN A 1 109 ? 5.375 -3.495 -11.943 1.00 85.56 109 ASN A N 1
ATOM 857 C CA . ASN A 1 109 ? 4.050 -2.960 -12.218 1.00 85.56 109 ASN A CA 1
ATOM 858 C C . ASN A 1 109 ? 3.150 -4.006 -12.898 1.00 85.56 109 ASN A C 1
ATOM 860 O O . ASN A 1 109 ? 3.169 -4.195 -14.113 1.00 85.56 109 ASN A O 1
ATOM 864 N N . ILE A 1 110 ? 2.309 -4.669 -12.102 1.00 88.38 110 ILE A N 1
ATOM 865 C CA . ILE A 1 110 ? 1.379 -5.702 -12.585 1.00 88.38 110 ILE A CA 1
ATOM 866 C C . ILE A 1 110 ? 0.021 -5.156 -13.054 1.00 88.38 110 ILE A C 1
ATOM 868 O O . ILE A 1 110 ? -0.816 -5.925 -13.531 1.00 88.38 110 ILE A O 1
ATOM 872 N N . SER A 1 111 ? -0.227 -3.846 -12.945 1.00 91.81 111 SER A N 1
ATOM 873 C CA . SER A 1 111 ? -1.551 -3.245 -13.178 1.00 91.81 111 SER A CA 1
ATOM 874 C C . SER A 1 111 ? -2.119 -3.557 -14.565 1.00 91.81 111 SER A C 1
ATOM 876 O O . SER A 1 111 ? -3.291 -3.911 -14.697 1.00 91.81 111 SER A O 1
ATOM 878 N N . SER A 1 112 ? -1.283 -3.494 -15.606 1.00 90.56 112 SER A N 1
ATOM 879 C CA . SER A 1 112 ? -1.683 -3.775 -16.994 1.00 90.56 112 SER A CA 1
ATOM 880 C C . SER A 1 112 ? -2.097 -5.234 -17.213 1.00 90.56 112 SER A C 1
ATOM 882 O O . SER A 1 112 ? -3.008 -5.502 -17.994 1.00 90.56 112 SER A O 1
ATOM 884 N N . HIS A 1 113 ? -1.474 -6.172 -16.495 1.00 91.31 113 HIS A N 1
ATOM 885 C CA . HIS A 1 113 ? -1.786 -7.597 -16.575 1.00 91.31 113 HIS A CA 1
ATOM 886 C C . HIS A 1 113 ? -3.073 -7.955 -15.818 1.00 91.31 113 HIS A C 1
ATOM 888 O O . HIS A 1 113 ? -3.835 -8.812 -16.261 1.00 91.31 113 HIS A O 1
ATOM 894 N N . ILE A 1 114 ? -3.331 -7.293 -14.685 1.00 94.38 114 ILE A N 1
ATOM 895 C CA . ILE A 1 114 ? -4.538 -7.518 -13.873 1.00 94.38 114 ILE A CA 1
ATOM 896 C C . ILE A 1 114 ? -5.755 -6.761 -14.435 1.00 94.38 114 ILE A C 1
ATOM 898 O O . ILE A 1 114 ? -6.888 -7.220 -14.290 1.00 94.38 114 ILE A O 1
ATOM 902 N N . GLY A 1 115 ? -5.542 -5.612 -15.083 1.00 93.25 115 GLY A N 1
ATOM 903 C CA . GLY A 1 115 ? -6.603 -4.761 -15.634 1.00 93.25 115 GLY A CA 1
ATOM 904 C C . GLY A 1 115 ? -7.202 -3.762 -14.635 1.00 93.25 115 GLY A C 1
ATOM 905 O O . GLY A 1 115 ? -8.252 -3.179 -14.906 1.00 93.25 115 GLY A O 1
ATOM 906 N N . ILE A 1 116 ? -6.557 -3.559 -13.482 1.00 93.50 116 ILE A N 1
ATOM 907 C CA . ILE A 1 116 ? -6.869 -2.501 -12.508 1.00 93.50 116 ILE A CA 1
ATOM 908 C C . ILE A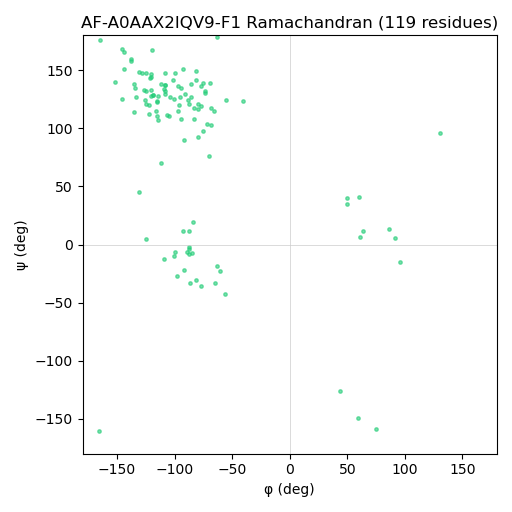 1 116 ? -5.564 -1.889 -11.980 1.00 93.50 116 ILE A C 1
ATOM 910 O O . ILE A 1 116 ? -4.548 -2.583 -11.983 1.00 93.50 116 ILE A O 1
ATOM 914 N N . PRO A 1 117 ? -5.587 -0.652 -11.455 1.00 93.31 117 PRO A N 1
ATOM 915 C CA . PRO A 1 117 ? -4.473 -0.112 -10.681 1.00 93.31 117 PRO A CA 1
ATOM 916 C C . PRO A 1 117 ? -4.116 -1.013 -9.497 1.00 93.31 117 PRO A C 1
ATOM 918 O O . PRO A 1 117 ? -4.978 -1.291 -8.652 1.00 93.31 117 PRO A O 1
ATOM 921 N N . VAL A 1 118 ? -2.855 -1.437 -9.422 1.00 94.06 118 VAL A N 1
ATOM 922 C CA . VAL A 1 118 ? -2.255 -2.143 -8.287 1.00 94.06 118 VAL A CA 1
ATOM 923 C C . VAL A 1 118 ? -1.027 -1.363 -7.843 1.00 94.06 118 VAL A C 1
ATOM 925 O O . VAL A 1 118 ? -0.109 -1.118 -8.620 1.00 94.06 118 VAL A O 1
ATOM 928 N N . ASN A 1 119 ? -1.035 -0.942 -6.584 1.00 94.44 119 ASN A N 1
ATOM 929 C CA . ASN A 1 119 ? -0.020 -0.057 -6.029 1.00 94.44 119 ASN A CA 1
ATOM 930 C C . ASN A 1 119 ? 1.061 -0.818 -5.256 1.00 94.44 119 ASN A C 1
ATOM 932 O O . ASN A 1 119 ? 2.192 -0.343 -5.146 1.00 94.44 119 ASN A O 1
ATOM 936 N N . GLY A 1 120 ? 0.707 -1.980 -4.710 1.00 92.94 120 GLY A N 1
ATOM 937 C CA . GLY A 1 120 ? 1.582 -2.747 -3.843 1.00 92.94 120 GLY A CA 1
ATOM 938 C C . GLY A 1 120 ? 1.132 -4.185 -3.630 1.00 92.94 120 GLY A C 1
ATOM 939 O O . GLY A 1 120 ? 0.063 -4.594 -4.100 1.00 92.94 120 GLY A O 1
ATOM 940 N N . PHE A 1 121 ? 1.963 -4.922 -2.907 1.00 90.50 121 PHE A N 1
ATOM 941 C CA . PHE A 1 121 ? 1.703 -6.258 -2.382 1.00 90.50 121 PHE A CA 1
ATOM 942 C C . PHE A 1 121 ? 2.117 -6.342 -0.908 1.00 90.50 121 PHE A C 1
ATOM 944 O O . PHE A 1 121 ? 2.939 -5.494 -0.471 1.00 90.50 121 PHE A O 1
#

Foldseek 3Di:
DDQPQAWDFAPDDDDDFDWDQFPNWTWGWKQKQNWTAIATDDPPDPAWEFADCDPPDDDFADWDWDWDADPDPGDIFIWIKTWQIWIDRPDGTIRRTHIYIYGHDCVPFCCVVRVHGHGTD